Protein AF-A0A7S3FKV7-F1 (afdb_monomer_lite)

pLDDT: mean 71.01, std 16.37, range [38.75, 91.88]

Structure (mmCIF, N/CA/C/O backbone):
data_AF-A0A7S3FKV7-F1
#
_entry.id   AF-A0A7S3FKV7-F1
#
loop_
_atom_site.group_PDB
_atom_site.id
_atom_site.type_symbol
_atom_site.label_atom_id
_atom_site.label_alt_id
_atom_site.label_comp_id
_atom_site.label_asym_id
_atom_site.label_entity_id
_atom_site.label_seq_id
_atom_site.pdbx_PDB_ins_code
_atom_site.Cartn_x
_atom_site.Cartn_y
_atom_site.Cartn_z
_atom_site.occupancy
_atom_site.B_iso_or_equiv
_atom_site.auth_seq_id
_atom_site.auth_comp_id
_atom_site.auth_asym_id
_atom_site.auth_atom_id
_atom_site.pdbx_PDB_model_num
ATOM 1 N N . ILE A 1 1 ? -1.660 -3.856 10.680 1.00 74.44 1 ILE A N 1
ATOM 2 C CA . ILE A 1 1 ? -0.769 -3.333 9.608 1.00 74.44 1 ILE A CA 1
ATOM 3 C C . ILE A 1 1 ? 0.642 -3.881 9.764 1.00 74.44 1 ILE A C 1
ATOM 5 O O . ILE A 1 1 ? 1.103 -4.534 8.845 1.00 74.44 1 ILE A O 1
ATOM 9 N N . THR A 1 2 ? 1.291 -3.705 10.919 1.00 79.44 2 THR A N 1
ATOM 10 C CA . THR A 1 2 ? 2.626 -4.273 11.198 1.00 79.44 2 THR A CA 1
ATOM 11 C C . THR A 1 2 ? 2.699 -5.786 10.977 1.00 79.44 2 THR A C 1
ATOM 13 O O . THR A 1 2 ? 3.616 -6.237 10.309 1.00 79.44 2 THR A O 1
ATOM 16 N N . SER A 1 3 ? 1.694 -6.555 11.416 1.00 80.75 3 SER A N 1
ATOM 17 C CA . SER A 1 3 ? 1.634 -8.006 11.161 1.00 80.75 3 SER A CA 1
ATOM 18 C C . SER A 1 3 ? 1.629 -8.364 9.672 1.00 80.75 3 SER A C 1
ATOM 20 O O . SER A 1 3 ? 2.347 -9.268 9.273 1.00 80.75 3 SER A O 1
ATOM 22 N N . VAL A 1 4 ? 0.881 -7.621 8.843 1.00 82.38 4 VAL A N 1
ATOM 23 C CA . VAL A 1 4 ? 0.850 -7.836 7.384 1.00 82.38 4 VAL A CA 1
ATOM 24 C C . VAL A 1 4 ? 2.212 -7.515 6.775 1.00 82.38 4 VAL A C 1
ATOM 26 O O . VAL A 1 4 ? 2.700 -8.255 5.938 1.00 82.38 4 VAL A O 1
ATOM 29 N N . LEU A 1 5 ? 2.863 -6.434 7.215 1.00 82.81 5 LEU A N 1
ATOM 30 C CA . LEU A 1 5 ? 4.196 -6.077 6.721 1.00 82.81 5 LEU A CA 1
ATOM 31 C C . LEU A 1 5 ? 5.244 -7.139 7.076 1.00 82.81 5 LEU A C 1
ATOM 33 O O . LEU A 1 5 ? 6.072 -7.464 6.233 1.00 82.81 5 LEU A O 1
ATOM 37 N N . THR A 1 6 ? 5.184 -7.702 8.286 1.00 83.44 6 THR A N 1
ATOM 38 C CA . THR A 1 6 ? 6.052 -8.815 8.692 1.00 83.44 6 THR A CA 1
ATOM 39 C C . THR A 1 6 ? 5.791 -10.073 7.866 1.00 83.44 6 THR A C 1
ATOM 41 O O . THR A 1 6 ? 6.742 -10.736 7.474 1.00 83.44 6 THR A O 1
ATOM 44 N N . GLU A 1 7 ? 4.531 -10.394 7.572 1.00 83.81 7 GLU A N 1
ATOM 45 C CA . GLU A 1 7 ? 4.174 -11.558 6.750 1.00 83.81 7 GLU A CA 1
ATOM 46 C C . GLU A 1 7 ? 4.652 -11.423 5.298 1.00 83.81 7 GLU A C 1
ATOM 48 O O . GLU A 1 7 ? 5.059 -12.402 4.679 1.00 83.81 7 GLU A O 1
ATOM 53 N N . LEU A 1 8 ? 4.673 -10.194 4.780 1.00 78.38 8 LEU A N 1
ATOM 54 C CA . LEU A 1 8 ? 5.210 -9.875 3.457 1.00 78.38 8 LEU A CA 1
ATOM 55 C C . LEU A 1 8 ? 6.750 -9.772 3.425 1.00 78.38 8 LEU A C 1
ATOM 57 O O . LEU A 1 8 ? 7.299 -9.406 2.390 1.00 78.38 8 LEU A O 1
ATOM 61 N N . ASP A 1 9 ? 7.442 -10.063 4.533 1.00 82.88 9 ASP A N 1
ATOM 62 C CA . ASP A 1 9 ? 8.900 -9.909 4.704 1.00 82.88 9 ASP A CA 1
ATOM 63 C C . ASP A 1 9 ? 9.403 -8.469 4.451 1.00 82.88 9 ASP A C 1
ATOM 65 O O . ASP A 1 9 ? 10.541 -8.211 4.058 1.00 82.88 9 ASP A O 1
ATOM 69 N N . ILE A 1 10 ? 8.542 -7.475 4.692 1.00 85.19 10 ILE A N 1
ATOM 70 C CA . ILE A 1 10 ? 8.855 -6.066 4.449 1.00 85.19 10 ILE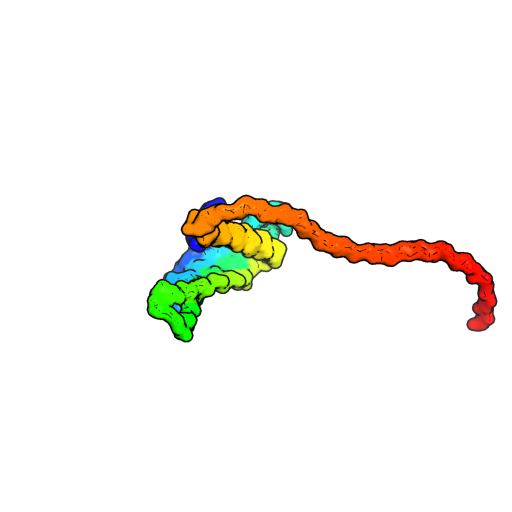 A CA 1
ATOM 71 C C . ILE A 1 10 ? 9.370 -5.433 5.733 1.00 85.19 10 ILE A C 1
ATOM 73 O O . ILE A 1 10 ? 8.641 -5.260 6.711 1.00 85.19 10 ILE A O 1
ATOM 77 N N . GLN A 1 11 ? 10.630 -4.998 5.711 1.00 86.56 11 GLN A N 1
ATOM 78 C CA . GLN A 1 11 ? 11.177 -4.190 6.795 1.00 86.56 11 GLN A CA 1
ATOM 79 C C . GLN A 1 11 ? 10.486 -2.824 6.853 1.00 86.56 11 GLN A C 1
ATOM 81 O O . GLN A 1 11 ? 10.368 -2.125 5.845 1.00 86.56 11 GLN A O 1
ATOM 86 N N . PHE A 1 12 ? 10.085 -2.411 8.051 1.00 85.94 12 PHE A N 1
ATOM 87 C CA . PHE A 1 12 ? 9.468 -1.114 8.302 1.00 85.94 12 PHE A CA 1
ATOM 88 C C . PHE A 1 12 ? 10.083 -0.437 9.524 1.00 85.94 12 PHE A C 1
ATOM 90 O O . PHE A 1 12 ? 10.659 -1.082 10.398 1.00 85.94 12 PHE A O 1
ATOM 97 N N . GLU A 1 13 ? 9.954 0.880 9.565 1.00 84.12 13 GLU A N 1
ATOM 98 C CA . GLU A 1 13 ? 10.365 1.737 10.664 1.00 84.12 13 GLU A CA 1
ATOM 99 C C . GLU A 1 13 ? 9.195 2.657 11.015 1.00 84.12 13 GLU A C 1
ATOM 101 O O . GLU A 1 13 ? 8.606 3.305 10.147 1.00 84.12 13 GLU A O 1
ATOM 106 N N . SER A 1 14 ? 8.807 2.689 12.287 1.00 77.75 14 SER A N 1
ATOM 107 C CA . SER A 1 14 ? 7.844 3.669 12.780 1.00 77.75 14 SER A CA 1
ATOM 108 C C . SER A 1 14 ? 8.596 4.968 13.077 1.00 77.75 14 SER A C 1
ATOM 110 O O . SER A 1 14 ? 9.443 4.950 13.978 1.00 77.75 14 SER A O 1
ATOM 112 N N . PRO A 1 15 ? 8.333 6.089 12.378 1.00 66.62 15 PRO A N 1
ATOM 113 C CA . PRO A 1 15 ? 8.852 7.374 12.814 1.00 66.62 15 PRO A CA 1
ATOM 114 C C . PRO A 1 15 ? 8.374 7.612 14.247 1.00 66.62 15 PRO A C 1
ATOM 116 O O . PRO A 1 15 ? 7.175 7.668 14.504 1.00 66.62 15 PRO A O 1
ATOM 119 N N . ALA A 1 16 ? 9.304 7.750 15.191 1.00 54.72 16 ALA A N 1
ATOM 120 C CA . ALA A 1 16 ? 9.023 8.059 16.596 1.00 54.72 16 ALA A CA 1
ATOM 121 C C . ALA A 1 16 ? 8.529 9.512 16.780 1.00 54.72 16 ALA A C 1
ATOM 123 O O . ALA A 1 16 ? 8.930 10.207 17.709 1.00 54.72 16 ALA A O 1
ATOM 124 N N . SER A 1 17 ? 7.720 10.013 15.844 1.00 54.81 17 SER A N 1
ATOM 125 C CA . SER A 1 17 ? 7.160 11.356 15.876 1.00 54.81 17 SER A CA 1
ATOM 126 C C . SER A 1 17 ? 5.869 11.349 16.673 1.00 54.81 17 SER A C 1
ATOM 128 O O . SER A 1 17 ? 4.882 10.717 16.302 1.00 54.81 17 SER A O 1
ATOM 130 N N . THR A 1 18 ? 5.880 12.118 17.755 1.00 55.47 18 THR A N 1
ATOM 131 C CA . THR A 1 18 ? 4.758 12.336 18.674 1.00 55.47 18 THR A CA 1
ATOM 132 C C . THR A 1 18 ? 3.508 12.890 17.974 1.00 55.47 18 THR A C 1
ATOM 134 O O . THR A 1 18 ? 2.407 12.757 18.494 1.00 55.47 18 THR A O 1
ATOM 137 N N . GLU A 1 19 ? 3.668 13.491 16.790 1.00 58.78 19 GLU A N 1
ATOM 138 C CA . GLU A 1 19 ? 2.595 14.102 15.992 1.00 58.78 19 GLU A CA 1
ATOM 139 C C . GLU A 1 19 ? 1.827 13.097 15.116 1.00 58.78 19 GLU A C 1
ATOM 141 O O . GLU A 1 19 ? 0.699 13.369 14.710 1.00 58.78 19 GLU A O 1
ATOM 146 N N . GLN A 1 20 ? 2.409 11.928 14.825 1.00 57.97 20 GLN A N 1
ATOM 147 C CA . GLN A 1 20 ? 1.783 10.876 14.018 1.00 57.97 20 GLN A CA 1
ATOM 148 C C . GLN A 1 20 ? 2.057 9.495 14.632 1.00 57.97 20 GLN A C 1
ATOM 150 O O . GLN A 1 20 ? 2.805 8.698 14.061 1.00 57.97 20 GLN A O 1
ATOM 155 N N . PRO A 1 21 ? 1.440 9.180 15.784 1.00 60.78 21 PRO A N 1
ATOM 156 C CA . PRO A 1 21 ? 1.753 7.979 16.564 1.00 60.78 21 PRO A CA 1
ATOM 157 C C . PRO A 1 21 ? 1.469 6.657 15.831 1.00 60.78 21 PRO A C 1
ATOM 159 O O . PRO A 1 21 ? 1.863 5.595 16.304 1.00 60.78 21 PRO A O 1
ATOM 162 N N . LEU A 1 22 ? 0.785 6.706 14.685 1.00 75.75 22 LEU A N 1
ATOM 163 C CA . LEU A 1 22 ? 0.382 5.537 13.909 1.00 75.75 22 LEU A CA 1
ATOM 164 C C . LEU A 1 22 ? 0.961 5.524 12.483 1.00 75.75 22 LEU A C 1
ATOM 166 O O . LEU A 1 22 ? 0.534 4.712 11.670 1.00 75.75 22 LEU A O 1
ATOM 170 N N . SER A 1 23 ? 1.913 6.394 12.141 1.00 81.88 23 SER A N 1
ATOM 171 C CA . SER A 1 23 ? 2.594 6.307 10.843 1.00 81.88 23 SER A CA 1
ATOM 172 C C . SER A 1 23 ? 3.690 5.235 10.866 1.00 81.88 23 SER A C 1
ATOM 174 O O . SER A 1 23 ? 4.402 5.084 11.856 1.00 81.88 23 SER A O 1
ATOM 176 N N . VAL A 1 24 ? 3.863 4.508 9.761 1.00 87.75 24 VAL A N 1
ATOM 177 C CA . VAL A 1 24 ? 4.981 3.583 9.519 1.00 87.75 24 VAL A CA 1
ATOM 178 C C . VAL A 1 24 ? 5.547 3.808 8.122 1.00 87.75 24 VAL A C 1
ATOM 180 O O . VAL A 1 24 ? 4.806 4.020 7.163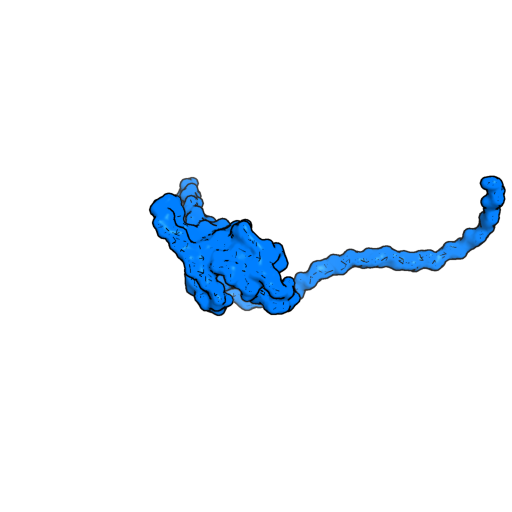 1.00 87.75 24 VAL A O 1
ATOM 183 N N . MET A 1 25 ? 6.867 3.757 7.988 1.00 88.38 25 MET A N 1
ATOM 184 C CA . MET A 1 25 ? 7.556 3.862 6.708 1.00 88.38 25 MET A CA 1
ATOM 185 C C . MET A 1 25 ? 8.253 2.546 6.394 1.00 88.38 25 MET A C 1
ATOM 187 O O . MET A 1 25 ? 8.997 2.013 7.215 1.00 88.38 25 MET A O 1
ATOM 191 N N . THR A 1 26 ? 8.022 1.995 5.208 1.00 89.75 26 THR A N 1
ATOM 192 C CA . THR A 1 26 ? 8.753 0.808 4.768 1.00 89.75 26 THR A CA 1
ATOM 193 C C . THR A 1 26 ? 10.191 1.192 4.423 1.00 89.75 26 THR A C 1
ATOM 195 O O . THR A 1 26 ? 10.476 2.320 4.008 1.00 89.75 26 THR A O 1
ATOM 198 N N . LYS A 1 27 ? 11.125 0.256 4.577 1.00 88.88 27 LYS A N 1
ATOM 199 C CA . LYS A 1 27 ? 12.457 0.378 3.982 1.00 88.88 27 LYS A CA 1
ATOM 200 C C . LYS A 1 27 ? 12.380 0.095 2.474 1.00 88.88 27 LYS A C 1
ATOM 202 O O . LYS A 1 27 ? 11.393 -0.493 2.018 1.00 88.88 27 LYS A O 1
ATOM 207 N N . PRO A 1 28 ? 13.397 0.510 1.698 1.00 87.88 28 PRO A N 1
ATOM 208 C CA . PRO A 1 28 ? 13.513 0.129 0.297 1.00 87.88 28 PRO A CA 1
ATOM 209 C C . PRO A 1 28 ? 13.468 -1.396 0.154 1.00 87.88 28 PRO A C 1
ATOM 211 O O . PRO A 1 28 ? 14.314 -2.096 0.709 1.00 87.88 28 PRO A O 1
ATOM 214 N N . CYS A 1 29 ? 12.461 -1.907 -0.548 1.00 84.94 29 CYS A N 1
ATOM 215 C CA . CYS A 1 29 ? 12.254 -3.342 -0.740 1.00 84.94 29 CYS A CA 1
ATOM 216 C C . CYS A 1 29 ? 11.770 -3.652 -2.160 1.00 84.94 29 CYS A C 1
ATOM 218 O O . CYS A 1 29 ? 11.201 -2.799 -2.846 1.00 84.94 29 CYS A O 1
ATOM 220 N N . VAL A 1 30 ? 12.034 -4.880 -2.602 1.00 86.75 30 VAL A N 1
ATOM 221 C CA . VAL A 1 30 ? 11.540 -5.454 -3.859 1.00 86.75 30 VAL A CA 1
ATOM 222 C C . VAL A 1 30 ? 10.382 -6.365 -3.481 1.00 86.75 30 VAL A C 1
ATOM 224 O O . VAL A 1 30 ? 10.560 -7.266 -2.671 1.00 86.75 30 VAL A O 1
ATOM 227 N N . VAL A 1 31 ? 9.193 -6.098 -4.018 1.00 83.06 31 VAL A N 1
ATOM 228 C CA . VAL A 1 31 ? 7.964 -6.804 -3.609 1.00 83.06 31 VAL A CA 1
ATOM 229 C C . VAL A 1 31 ? 7.598 -7.920 -4.577 1.00 83.06 31 VAL A C 1
ATOM 231 O O . VAL A 1 31 ? 6.987 -8.915 -4.194 1.00 83.06 31 VAL A O 1
ATOM 234 N N . SER A 1 32 ? 7.973 -7.773 -5.845 1.00 80.81 32 SER A N 1
ATOM 235 C CA . SER A 1 32 ? 7.803 -8.822 -6.836 1.00 80.81 32 SER A CA 1
ATOM 236 C C . SER A 1 32 ? 8.991 -8.857 -7.785 1.00 80.81 32 SER A C 1
ATOM 238 O O . SER A 1 32 ? 9.276 -7.871 -8.466 1.00 80.81 32 SER A O 1
ATOM 240 N N . ASP A 1 33 ? 9.642 -10.014 -7.889 1.00 79.00 33 ASP A N 1
ATOM 241 C CA . ASP A 1 33 ? 10.717 -10.241 -8.862 1.00 79.00 33 ASP A CA 1
ATOM 242 C C . ASP A 1 33 ? 10.212 -10.179 -10.314 1.00 79.00 33 ASP A C 1
ATOM 244 O O . ASP A 1 33 ? 10.970 -9.886 -11.236 1.00 79.00 33 ASP A O 1
ATOM 248 N N . ALA A 1 34 ? 8.907 -10.390 -10.527 1.00 77.50 34 ALA A N 1
ATOM 249 C CA . ALA A 1 34 ? 8.279 -10.340 -11.845 1.00 77.50 34 ALA A CA 1
ATOM 250 C C . ALA A 1 34 ? 8.150 -8.913 -12.412 1.00 77.50 34 ALA A C 1
ATOM 252 O O . ALA A 1 34 ? 8.008 -8.753 -13.623 1.00 77.50 34 ALA A O 1
ATOM 253 N N . MET A 1 35 ? 8.192 -7.880 -11.563 1.00 72.69 35 MET A N 1
ATOM 254 C CA . MET A 1 35 ? 8.089 -6.472 -11.981 1.00 72.69 35 MET A CA 1
ATOM 255 C C . MET A 1 35 ? 9.454 -5.778 -12.117 1.00 72.69 35 MET A C 1
ATOM 257 O O . MET A 1 35 ? 9.516 -4.591 -12.433 1.00 72.69 35 MET A O 1
ATOM 261 N N . GLY A 1 36 ? 10.548 -6.527 -11.943 1.00 67.88 36 GLY A N 1
ATOM 262 C CA . GLY A 1 36 ? 11.922 -6.063 -12.115 1.00 67.88 36 GLY A CA 1
ATOM 263 C C . GLY A 1 36 ? 12.638 -5.734 -10.803 1.00 67.88 36 GLY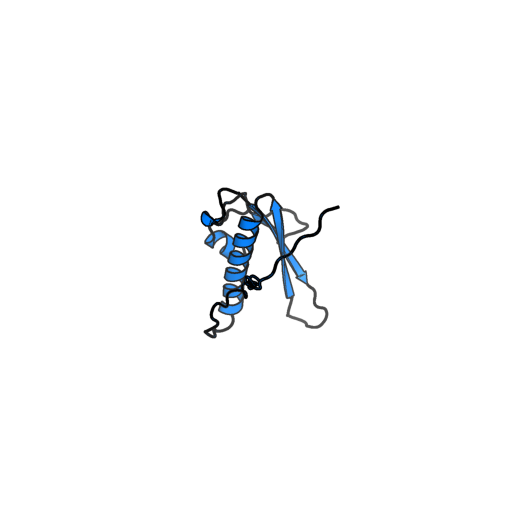 A C 1
ATOM 264 O O . GLY A 1 36 ? 12.083 -5.818 -9.712 1.00 67.88 36 GLY A O 1
ATOM 265 N N . PHE A 1 37 ? 13.902 -5.319 -10.918 1.00 75.44 37 PHE A N 1
ATOM 266 C CA . PHE A 1 37 ? 14.791 -5.035 -9.778 1.00 75.44 37 PHE A CA 1
ATOM 267 C C . PHE A 1 37 ? 14.559 -3.660 -9.132 1.00 75.44 37 PHE A C 1
ATOM 269 O O . PHE A 1 37 ? 15.359 -3.206 -8.312 1.00 75.44 37 PHE A O 1
ATOM 276 N N . GLY A 1 38 ? 13.487 -2.967 -9.527 1.00 81.44 38 GLY A N 1
ATOM 277 C CA . GLY A 1 38 ? 13.100 -1.698 -8.931 1.00 81.44 38 GLY A CA 1
ATOM 278 C C . GLY A 1 38 ? 12.778 -1.895 -7.454 1.00 81.44 38 GLY A C 1
ATOM 279 O O . GLY A 1 38 ? 12.007 -2.781 -7.092 1.00 81.44 38 GLY A O 1
ATOM 280 N N . GLN A 1 39 ? 13.377 -1.076 -6.597 1.00 87.12 39 GLN A N 1
ATOM 281 C CA . GLN A 1 39 ? 13.008 -1.017 -5.187 1.00 87.12 39 GLN A CA 1
ATOM 282 C C . GLN A 1 39 ? 11.894 0.006 -5.003 1.00 87.12 39 GLN A C 1
ATOM 284 O O . GLN A 1 39 ? 11.806 0.983 -5.750 1.00 87.12 39 GLN A O 1
ATOM 289 N N . MET A 1 40 ? 11.065 -0.195 -3.988 1.00 90.00 40 MET A N 1
ATOM 290 C CA . MET A 1 40 ? 10.033 0.749 -3.585 1.00 90.00 40 MET A CA 1
ATOM 291 C C . MET A 1 40 ? 10.128 1.095 -2.107 1.00 90.00 40 MET A C 1
ATOM 293 O O . MET A 1 40 ? 10.591 0.306 -1.283 1.00 90.00 40 MET A O 1
ATOM 297 N N . GLN A 1 41 ? 9.625 2.278 -1.781 1.00 91.12 41 GLN A N 1
ATOM 298 C CA . GLN A 1 41 ? 9.464 2.760 -0.425 1.00 91.12 41 GLN A CA 1
ATOM 299 C C . GLN A 1 41 ? 8.093 3.421 -0.284 1.00 91.12 41 GLN A C 1
ATOM 301 O O . GLN A 1 41 ? 7.731 4.297 -1.077 1.00 91.12 41 GLN A O 1
ATOM 306 N N . ALA A 1 42 ? 7.326 3.014 0.723 1.00 90.06 42 ALA A N 1
ATOM 307 C CA . ALA A 1 42 ? 5.986 3.515 0.983 1.00 90.06 42 ALA A CA 1
ATOM 308 C C . ALA A 1 42 ? 5.858 4.011 2.425 1.00 90.06 42 ALA A C 1
ATOM 310 O O . ALA A 1 42 ? 6.446 3.454 3.350 1.00 90.06 42 ALA A O 1
ATOM 311 N N . MET A 1 43 ? 5.056 5.053 2.600 1.00 89.50 43 MET A N 1
ATOM 312 C CA . MET A 1 43 ? 4.630 5.555 3.896 1.00 89.50 43 MET A CA 1
ATOM 313 C C . MET A 1 43 ? 3.163 5.190 4.096 1.00 89.50 43 MET A C 1
ATOM 315 O O . MET A 1 43 ? 2.335 5.392 3.208 1.00 89.50 43 MET A O 1
ATOM 319 N N . ILE A 1 44 ? 2.852 4.634 5.257 1.00 89.44 44 ILE A N 1
ATOM 320 C CA . ILE A 1 44 ? 1.502 4.271 5.663 1.00 89.44 44 ILE A CA 1
ATOM 321 C C . ILE A 1 44 ? 1.167 5.107 6.891 1.00 89.44 44 ILE A C 1
ATOM 323 O O . ILE A 1 44 ? 1.889 5.060 7.882 1.00 89.44 44 ILE A O 1
ATOM 327 N N . SER A 1 45 ? 0.072 5.849 6.838 1.00 86.75 45 SER A N 1
ATOM 328 C CA . SER A 1 45 ? -0.420 6.668 7.942 1.00 86.75 45 SER A CA 1
ATOM 329 C C . SER A 1 45 ? -1.831 6.231 8.301 1.00 86.75 45 SER A C 1
ATOM 331 O O . SER A 1 45 ? -2.647 5.979 7.417 1.00 86.75 45 SER A O 1
ATOM 333 N N . LEU A 1 46 ? -2.133 6.137 9.595 1.00 83.56 46 LEU A N 1
ATOM 334 C CA . LEU A 1 46 ? -3.508 5.954 10.054 1.00 83.56 46 LEU A CA 1
ATOM 335 C C . LEU A 1 46 ? -4.044 7.304 10.507 1.00 83.56 46 LEU A C 1
ATOM 337 O O . LEU A 1 46 ? -3.454 7.952 11.372 1.00 83.56 46 LEU A O 1
ATOM 341 N N . ALA A 1 47 ? -5.177 7.692 9.938 1.00 80.75 47 ALA A N 1
ATOM 342 C CA . ALA A 1 47 ? -5.945 8.846 10.361 1.00 80.75 47 ALA A CA 1
ATOM 343 C C . ALA A 1 47 ? -7.239 8.367 11.024 1.00 80.75 47 ALA A C 1
ATOM 345 O O . ALA A 1 47 ? -8.013 7.605 10.439 1.00 80.75 47 ALA A O 1
ATOM 346 N N . GLU A 1 48 ? -7.493 8.821 12.247 1.00 75.44 48 GLU A N 1
ATOM 347 C CA . GLU A 1 48 ? -8.803 8.670 12.872 1.00 75.44 48 GLU A CA 1
ATOM 348 C C . GLU A 1 48 ? -9.795 9.561 12.131 1.00 75.44 48 GLU A C 1
ATOM 350 O O . GLU A 1 48 ? -9.637 10.783 12.077 1.00 75.44 48 GLU A O 1
ATOM 355 N N . THR A 1 49 ? -10.818 8.958 11.529 1.00 69.62 49 THR A N 1
ATOM 356 C CA . THR A 1 49 ? -11.951 9.727 11.035 1.00 69.62 49 THR A CA 1
ATOM 357 C C . THR A 1 49 ? -13.002 9.745 12.135 1.00 69.62 49 THR A C 1
ATOM 359 O O . THR A 1 49 ? -13.716 8.774 12.392 1.00 69.62 49 THR A O 1
ATOM 362 N N . SER A 1 50 ? -13.063 10.881 12.829 1.00 60.91 50 SER A N 1
ATOM 363 C CA . SER A 1 50 ? -14.164 11.209 13.727 1.00 60.91 50 SER A CA 1
ATOM 364 C C . SER A 1 50 ? -15.425 11.382 12.888 1.00 60.91 50 SER A C 1
ATOM 366 O O . SER A 1 50 ? -15.797 12.492 12.510 1.00 60.91 50 SER A O 1
ATOM 368 N N . ALA A 1 51 ? -16.077 10.271 12.558 1.00 55.19 51 ALA A N 1
ATOM 369 C CA . ALA A 1 51 ? -17.458 10.287 12.124 1.00 55.19 51 ALA A CA 1
ATOM 370 C C . ALA A 1 51 ? -18.290 10.768 1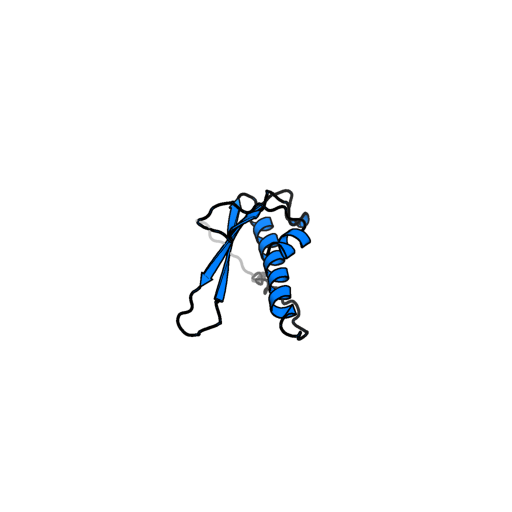3.322 1.00 55.19 51 ALA A C 1
ATOM 372 O O . ALA A 1 51 ? -18.609 10.014 14.240 1.00 55.19 51 ALA A O 1
ATOM 373 N N . CYS A 1 52 ? -18.562 12.069 13.348 1.00 50.91 52 CYS A N 1
ATOM 374 C CA . CYS A 1 52 ? -19.557 12.683 14.209 1.00 50.91 52 CYS A CA 1
ATOM 375 C C . CYS A 1 52 ? -20.929 12.105 13.836 1.00 50.91 52 CYS A C 1
ATOM 377 O O . CYS A 1 52 ? -21.563 12.688 12.973 1.00 50.91 52 CYS A O 1
ATOM 379 N N . ASP A 1 53 ? -21.304 10.928 14.367 1.00 51.53 53 ASP A N 1
ATOM 380 C CA . ASP A 1 53 ? -22.687 10.548 14.743 1.00 51.53 53 ASP A CA 1
ATOM 381 C C . ASP A 1 53 ? -22.830 9.092 15.269 1.00 51.53 53 ASP A C 1
ATOM 383 O O . ASP A 1 53 ? -23.815 8.417 14.996 1.00 51.53 53 ASP A O 1
ATOM 387 N N . ALA A 1 54 ? -21.871 8.534 16.020 1.00 52.56 54 ALA A N 1
ATOM 388 C CA . ALA A 1 54 ? -22.154 7.328 16.818 1.00 52.56 54 ALA A CA 1
ATOM 389 C C . ALA A 1 54 ? -21.144 7.143 17.964 1.00 52.56 54 ALA A C 1
ATOM 391 O O . ALA A 1 54 ? -19.949 6.973 17.701 1.00 52.56 54 ALA A O 1
ATOM 392 N N . PRO A 1 55 ? -21.575 7.120 19.240 1.00 44.81 55 PRO A N 1
ATOM 393 C CA . PRO A 1 55 ? -20.695 6.763 20.345 1.00 44.81 55 PRO A CA 1
ATOM 394 C C . PRO A 1 55 ? -20.303 5.281 20.228 1.00 44.81 55 PRO A C 1
ATOM 396 O O . PRO A 1 55 ? -21.106 4.397 20.513 1.00 44.81 55 PRO A O 1
ATOM 399 N N . GLY A 1 56 ? -19.066 5.009 19.797 1.00 53.31 56 GLY A N 1
ATOM 400 C CA . GLY A 1 56 ? -18.463 3.669 19.859 1.00 53.31 56 GLY A CA 1
ATOM 401 C C . GLY A 1 56 ? -17.989 3.050 18.540 1.00 53.31 56 GLY A C 1
ATOM 402 O O . GLY A 1 56 ? -17.538 1.911 18.555 1.00 53.31 56 GLY A O 1
ATOM 403 N N . SER A 1 57 ? -18.045 3.753 17.405 1.00 53.88 57 SER A N 1
ATOM 404 C CA . SER A 1 57 ? -17.458 3.270 16.141 1.00 53.88 57 SER A CA 1
ATOM 405 C C . SER A 1 57 ? -16.495 4.302 15.564 1.00 53.88 57 SER A C 1
ATOM 407 O O . SER A 1 57 ? -16.796 4.990 14.592 1.00 53.88 57 SER A O 1
ATOM 409 N N . GLY A 1 58 ? -15.323 4.420 16.193 1.00 59.94 58 GLY A N 1
ATOM 410 C CA . GLY A 1 58 ? -14.198 5.142 15.607 1.00 59.94 58 GLY A CA 1
ATOM 411 C C . GLY A 1 58 ? -13.841 4.492 14.275 1.00 59.94 58 GLY A C 1
ATOM 412 O O . GLY A 1 58 ? -13.424 3.337 14.230 1.00 59.94 58 GLY A O 1
ATOM 413 N N . SER A 1 59 ? -14.075 5.207 13.181 1.00 70.38 59 SER A N 1
ATOM 414 C CA . SER A 1 59 ? -13.677 4.749 11.859 1.00 70.38 59 SER A CA 1
ATOM 415 C C . SER A 1 59 ? -12.218 5.155 11.653 1.00 70.38 59 SER A C 1
ATOM 417 O O . SER A 1 59 ? -11.848 6.312 11.841 1.00 70.38 59 SER A O 1
ATOM 419 N N . TYR A 1 60 ? -11.366 4.196 11.307 1.00 75.69 60 TYR A N 1
ATOM 420 C CA . TYR A 1 60 ? -9.953 4.441 11.027 1.00 75.69 60 TYR A CA 1
ATOM 421 C C . TYR A 1 60 ? -9.737 4.418 9.518 1.00 75.69 60 TYR A C 1
ATOM 423 O O . TYR A 1 60 ? -10.146 3.478 8.835 1.00 75.69 60 TYR A O 1
ATOM 431 N N . ARG A 1 61 ? -9.083 5.450 8.991 1.00 80.94 61 ARG A N 1
ATOM 432 C CA . ARG A 1 61 ? -8.649 5.517 7.598 1.00 80.94 61 ARG A CA 1
ATOM 433 C C . ARG A 1 61 ? -7.167 5.171 7.526 1.00 80.94 61 ARG A C 1
ATOM 435 O O . ARG A 1 61 ? -6.367 5.683 8.301 1.00 80.94 61 ARG A O 1
ATOM 442 N N . ILE A 1 62 ? -6.813 4.297 6.591 1.00 85.38 62 ILE A N 1
ATOM 443 C CA . ILE A 1 62 ? -5.425 3.930 6.308 1.00 85.38 62 ILE A CA 1
ATOM 444 C C . ILE A 1 62 ? -5.043 4.610 4.998 1.00 85.38 62 ILE A C 1
ATOM 446 O O . ILE A 1 62 ? -5.569 4.263 3.939 1.00 85.38 62 ILE A O 1
ATOM 450 N N . ASP A 1 63 ? -4.136 5.573 5.068 1.00 86.50 63 ASP A N 1
ATOM 451 C CA . ASP A 1 63 ? -3.571 6.252 3.912 1.00 86.50 63 ASP A CA 1
ATOM 452 C C . ASP A 1 63 ? -2.219 5.624 3.570 1.00 86.50 63 ASP A C 1
ATOM 454 O O . ASP A 1 63 ? -1.350 5.470 4.425 1.00 86.50 63 ASP A O 1
ATOM 458 N N . VAL A 1 64 ? -2.045 5.229 2.308 1.00 88.38 64 VAL A N 1
ATOM 459 C CA . VAL A 1 64 ? -0.808 4.619 1.806 1.00 88.38 64 VAL A CA 1
ATOM 460 C C . VAL A 1 64 ? -0.282 5.486 0.676 1.00 88.38 64 VAL A C 1
ATOM 462 O O . VAL A 1 64 ? -0.908 5.593 -0.378 1.00 88.38 64 VAL A O 1
ATOM 465 N N . ALA A 1 65 ? 0.874 6.101 0.892 1.00 89.38 65 ALA A N 1
ATOM 466 C CA . ALA A 1 65 ? 1.526 6.976 -0.067 1.00 89.38 65 ALA A CA 1
ATOM 467 C C . ALA A 1 65 ? 2.868 6.385 -0.499 1.00 89.38 65 ALA A C 1
ATOM 469 O O . ALA A 1 65 ? 3.636 5.858 0.306 1.00 89.38 65 ALA A O 1
ATOM 470 N N . ARG A 1 66 ? 3.182 6.494 -1.790 1.00 91.88 66 ARG A N 1
ATOM 471 C CA . ARG A 1 66 ? 4.513 6.147 -2.286 1.00 91.88 66 ARG A CA 1
ATOM 472 C C . ARG A 1 66 ? 5.493 7.241 -1.872 1.00 91.88 66 ARG A C 1
ATOM 474 O O . ARG A 1 66 ? 5.342 8.378 -2.307 1.00 91.88 66 ARG A O 1
ATOM 481 N N . HIS A 1 67 ? 6.508 6.877 -1.096 1.00 88.44 67 HIS A N 1
ATOM 482 C CA . HIS A 1 67 ? 7.589 7.785 -0.726 1.00 88.44 67 HIS A CA 1
ATOM 483 C C . HIS A 1 67 ? 8.636 7.876 -1.844 1.00 88.44 67 HIS A C 1
ATOM 485 O O . HIS A 1 67 ? 9.029 8.967 -2.246 1.00 88.44 67 HIS A O 1
ATOM 491 N N . SER A 1 68 ? 9.081 6.735 -2.382 1.00 85.62 68 SER A N 1
ATOM 492 C CA . SER A 1 68 ? 10.100 6.674 -3.440 1.00 85.62 68 SER A CA 1
ATOM 493 C C . SER A 1 68 ? 10.117 5.319 -4.149 1.00 85.62 68 SER A C 1
ATOM 495 O O . SER A 1 68 ? 9.527 4.349 -3.675 1.00 85.62 68 SER A O 1
ATOM 497 N N . GLY A 1 69 ? 10.815 5.250 -5.284 1.00 86.75 69 GLY A N 1
ATOM 498 C CA . GLY A 1 69 ? 11.053 4.008 -6.015 1.00 86.75 69 GLY A CA 1
ATOM 499 C C . GLY A 1 69 ? 10.025 3.690 -7.101 1.00 86.75 69 GLY A C 1
ATOM 500 O O . GLY A 1 69 ? 9.326 4.573 -7.605 1.00 86.75 69 GLY A O 1
ATOM 501 N N . ASP A 1 70 ? 9.979 2.420 -7.492 1.00 88.81 70 ASP A N 1
ATOM 502 C CA . ASP A 1 70 ? 9.250 1.964 -8.672 1.00 88.81 70 ASP A CA 1
ATOM 503 C C . ASP A 1 70 ? 7.717 1.954 -8.486 1.00 88.81 70 ASP A C 1
ATOM 505 O O . ASP A 1 70 ? 7.181 1.578 -7.439 1.00 88.81 70 ASP A O 1
ATOM 509 N N . THR A 1 71 ? 6.992 2.391 -9.522 1.00 87.69 71 THR A N 1
ATOM 510 C CA . THR A 1 71 ? 5.521 2.495 -9.498 1.00 87.69 71 THR A CA 1
ATOM 511 C C . THR A 1 71 ? 4.842 1.132 -9.544 1.00 87.69 71 THR A C 1
ATOM 513 O O . THR A 1 71 ? 3.829 0.934 -8.872 1.00 87.69 71 THR A O 1
ATOM 516 N N . PHE A 1 72 ? 5.372 0.203 -10.337 1.00 88.19 72 PHE A N 1
ATOM 517 C CA . PHE A 1 72 ? 4.797 -1.126 -10.501 1.00 88.19 72 PHE A CA 1
ATOM 518 C C . PHE A 1 72 ? 4.963 -1.927 -9.214 1.00 88.19 72 PHE A C 1
ATOM 520 O O . PHE A 1 72 ? 3.988 -2.488 -8.712 1.00 88.19 72 PHE A O 1
ATOM 527 N N . GLN A 1 73 ? 6.146 -1.850 -8.604 1.00 87.00 73 GLN A N 1
ATOM 528 C CA . GLN A 1 73 ? 6.411 -2.457 -7.301 1.00 87.00 73 GLN A CA 1
ATOM 529 C C . GLN A 1 73 ? 5.508 -1.878 -6.213 1.00 87.00 73 GLN A C 1
ATOM 531 O O . GLN A 1 73 ? 4.878 -2.637 -5.477 1.00 87.00 73 GLN A O 1
ATOM 536 N N . PHE A 1 74 ? 5.340 -0.549 -6.179 1.00 89.31 74 PHE A N 1
ATOM 537 C CA . PHE A 1 74 ? 4.373 0.095 -5.283 1.00 89.31 74 PHE A CA 1
ATOM 538 C C . PHE A 1 74 ? 2.947 -0.429 -5.488 1.00 89.31 74 PHE A C 1
ATOM 540 O O . PHE A 1 74 ? 2.213 -0.643 -4.522 1.00 89.31 74 PHE A O 1
ATOM 547 N N . HIS A 1 75 ? 2.546 -0.677 -6.734 1.00 88.19 75 HIS A N 1
ATOM 548 C CA . HIS A 1 75 ? 1.225 -1.216 -7.030 1.00 88.19 75 HIS A CA 1
ATOM 549 C C . HIS A 1 75 ? 1.074 -2.677 -6.575 1.00 88.19 75 HIS A C 1
ATOM 551 O O . HIS A 1 75 ? 0.034 -3.041 -6.020 1.00 88.19 75 HIS A O 1
ATOM 557 N N . ALA A 1 76 ? 2.107 -3.508 -6.755 1.00 88.75 76 ALA A N 1
ATOM 558 C CA . ALA A 1 76 ? 2.139 -4.881 -6.249 1.00 88.75 76 ALA A CA 1
ATOM 559 C C . ALA A 1 76 ? 2.036 -4.915 -4.716 1.00 88.75 76 ALA A C 1
ATOM 561 O O . ALA A 1 76 ? 1.188 -5.626 -4.171 1.00 88.75 76 ALA A O 1
ATOM 562 N N . PHE A 1 77 ? 2.811 -4.070 -4.038 1.00 88.94 77 PHE A N 1
ATOM 563 C CA . PHE A 1 77 ? 2.739 -3.874 -2.592 1.00 88.94 77 PHE A CA 1
ATOM 564 C C . PHE A 1 77 ? 1.358 -3.463 -2.119 1.00 88.94 77 PHE A C 1
ATOM 566 O O . PHE A 1 77 ? 0.800 -4.092 -1.224 1.00 88.94 77 PHE A O 1
ATOM 573 N N . TYR A 1 78 ? 0.780 -2.431 -2.733 1.00 88.56 78 TYR A N 1
ATOM 574 C CA . TYR A 1 78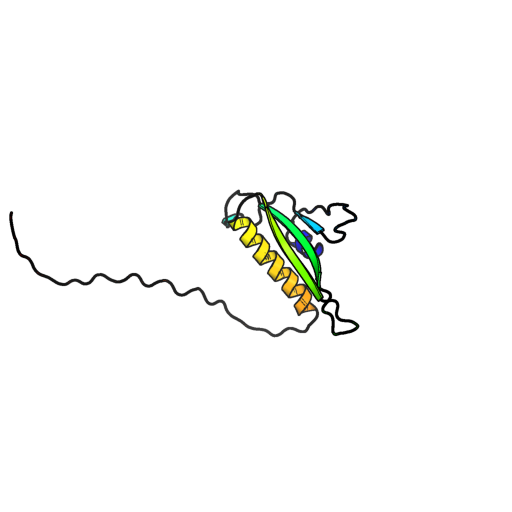 ? -0.534 -1.945 -2.340 1.00 88.56 78 TYR A CA 1
ATOM 575 C C . TYR A 1 78 ? -1.601 -3.038 -2.491 1.00 88.56 78 TYR A C 1
ATOM 577 O O . TYR A 1 78 ? -2.470 -3.176 -1.629 1.00 88.56 78 TYR A O 1
ATOM 585 N N . ARG A 1 79 ? -1.516 -3.862 -3.545 1.00 88.81 79 ARG A N 1
ATOM 586 C CA . ARG A 1 79 ? -2.414 -5.011 -3.734 1.00 88.81 79 ARG A CA 1
ATOM 587 C C . ARG A 1 79 ? -2.254 -6.063 -2.635 1.00 88.81 79 ARG A C 1
ATOM 589 O O . ARG A 1 79 ? -3.272 -6.505 -2.104 1.00 88.81 79 ARG A O 1
ATOM 596 N N . GLN A 1 80 ? -1.024 -6.440 -2.285 1.00 87.31 80 GLN A N 1
ATOM 597 C CA . GLN A 1 80 ? -0.757 -7.418 -1.220 1.00 87.31 80 GLN A CA 1
ATOM 598 C C . GLN A 1 80 ? -1.204 -6.892 0.149 1.00 87.31 80 GLN A C 1
ATOM 600 O O . GLN A 1 80 ? -1.955 -7.565 0.852 1.00 87.31 80 GLN A O 1
ATOM 605 N N . LEU A 1 81 ? -0.843 -5.648 0.477 1.00 86.62 81 LEU A N 1
ATOM 606 C CA . LEU A 1 81 ? -1.246 -4.982 1.713 1.00 86.62 81 LEU A CA 1
ATOM 607 C C . LEU A 1 81 ? -2.772 -4.910 1.832 1.00 86.62 81 LEU A C 1
ATOM 609 O O . LEU A 1 81 ? -3.328 -5.225 2.882 1.00 86.62 81 LEU A O 1
ATOM 613 N N . ARG A 1 82 ? -3.466 -4.532 0.751 1.00 86.00 82 ARG A N 1
ATOM 614 C CA . ARG A 1 82 ? -4.931 -4.483 0.730 1.00 86.00 82 ARG A CA 1
ATOM 615 C C . ARG A 1 82 ? -5.549 -5.864 0.937 1.00 86.00 82 ARG A C 1
ATOM 617 O O . ARG A 1 82 ? -6.544 -5.949 1.646 1.00 86.00 82 ARG A O 1
ATOM 624 N N . SER A 1 83 ? -4.979 -6.916 0.348 1.00 85.44 83 SER A N 1
ATOM 625 C CA . SER A 1 83 ? -5.456 -8.291 0.547 1.00 85.44 83 SER A CA 1
ATOM 626 C C . SER A 1 83 ? -5.295 -8.731 2.002 1.00 85.44 83 SER A C 1
ATOM 628 O O . SER A 1 83 ? -6.280 -9.130 2.613 1.00 85.44 83 SER A O 1
ATOM 630 N N . GLY A 1 84 ? -4.109 -8.551 2.591 1.00 83.81 84 GLY A N 1
ATOM 631 C CA . GLY A 1 84 ? -3.865 -8.927 3.987 1.00 83.81 84 GLY A CA 1
ATOM 632 C C . GLY A 1 84 ? -4.721 -8.129 4.977 1.00 83.81 84 GLY A C 1
ATOM 633 O O . GLY A 1 84 ? -5.256 -8.680 5.933 1.00 83.81 84 GLY A O 1
ATOM 634 N N . LEU A 1 85 ? -4.937 -6.830 4.731 1.00 81.88 85 LEU A N 1
ATOM 635 C CA . LEU A 1 85 ? -5.855 -6.029 5.551 1.00 81.88 85 LEU A CA 1
ATOM 636 C C . LEU A 1 85 ? -7.306 -6.488 5.409 1.00 81.88 85 LEU A C 1
ATOM 638 O O . LEU A 1 85 ? -8.020 -6.551 6.408 1.00 81.88 85 LEU A O 1
ATOM 642 N N . LYS A 1 86 ? -7.731 -6.822 4.188 1.00 80.56 86 LYS A N 1
ATOM 643 C CA . LYS A 1 86 ? -9.061 -7.366 3.921 1.00 80.56 86 LYS A CA 1
ATOM 644 C C . LYS A 1 86 ? -9.270 -8.670 4.690 1.00 80.56 86 LYS A C 1
ATOM 646 O O . LYS A 1 86 ? -10.280 -8.797 5.363 1.00 80.56 86 LYS A O 1
ATOM 651 N N . GLU A 1 87 ? -8.303 -9.584 4.679 1.00 77.38 87 GLU A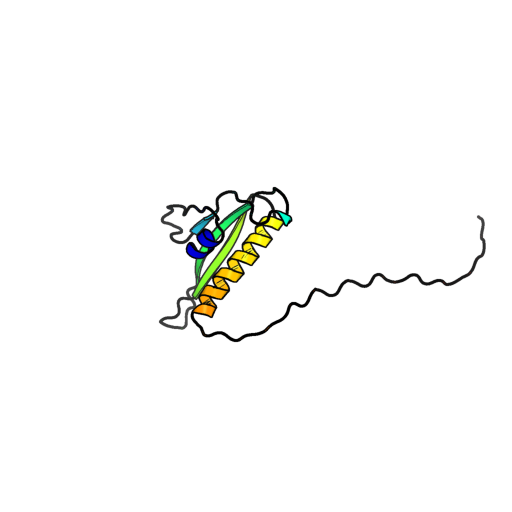 N 1
ATOM 652 C CA . GLU A 1 87 ? -8.379 -10.844 5.432 1.00 77.38 87 GLU A CA 1
ATOM 653 C C . GLU A 1 87 ? -8.402 -10.649 6.948 1.00 77.38 87 GLU A C 1
ATOM 655 O O . GLU A 1 87 ? -9.045 -11.420 7.645 1.00 77.38 87 GLU A O 1
ATOM 660 N N . ILE A 1 88 ? -7.781 -9.601 7.484 1.00 75.75 88 ILE A N 1
ATOM 661 C CA . ILE A 1 88 ? -7.872 -9.297 8.921 1.00 75.75 88 ILE A CA 1
ATOM 662 C C . ILE A 1 88 ? -9.263 -8.741 9.281 1.00 75.75 88 ILE A C 1
ATOM 664 O O . ILE A 1 88 ? -9.836 -9.093 10.316 1.00 75.75 88 ILE A O 1
ATOM 668 N N . ILE A 1 89 ? -9.822 -7.886 8.422 1.00 71.75 89 ILE A N 1
ATOM 669 C CA . ILE A 1 89 ? -11.132 -7.248 8.636 1.00 71.75 89 ILE A CA 1
ATOM 670 C C . ILE A 1 89 ? -12.283 -8.237 8.374 1.00 71.75 89 ILE A C 1
ATOM 672 O O . ILE A 1 89 ? -13.250 -8.270 9.125 1.00 71.75 89 ILE A O 1
ATOM 676 N N . GLU A 1 90 ? -12.183 -9.078 7.346 1.00 65.56 90 GLU A N 1
ATOM 677 C CA . GLU A 1 90 ? -13.175 -10.117 7.024 1.00 65.56 90 GLU A CA 1
ATOM 678 C C . GLU A 1 90 ? -12.924 -11.419 7.790 1.00 65.56 90 GLU A C 1
ATOM 680 O O . GLU A 1 90 ? -13.862 -12.132 8.117 1.00 65.56 90 GLU A O 1
ATOM 685 N N . GLY A 1 91 ? -11.690 -11.722 8.188 1.00 51.78 91 GLY A N 1
ATOM 686 C CA . GLY A 1 91 ? -11.389 -12.848 9.079 1.00 51.78 91 GLY A CA 1
ATOM 687 C C . GLY A 1 91 ? -11.969 -12.671 10.486 1.00 51.78 91 GLY A C 1
ATOM 688 O O . GLY A 1 91 ? -12.159 -13.653 11.200 1.00 51.78 91 GLY A O 1
ATOM 689 N N . SER A 1 92 ? -12.319 -11.437 10.866 1.00 50.53 92 SER A N 1
ATOM 690 C CA . SER A 1 92 ? -13.113 -11.138 12.065 1.00 50.53 92 SER A CA 1
ATOM 691 C C . SER A 1 92 ? -14.632 -11.151 11.817 1.00 50.53 92 SER A C 1
ATOM 693 O O . SER A 1 92 ? -15.404 -11.162 12.775 1.00 50.53 92 SER A O 1
ATOM 695 N N . ALA A 1 93 ? -15.078 -11.247 10.561 1.00 44.75 93 ALA A N 1
ATOM 696 C CA . ALA A 1 93 ? -16.478 -11.341 10.164 1.00 44.75 93 ALA A CA 1
ATOM 697 C C . ALA A 1 93 ? -16.667 -12.470 9.137 1.00 44.75 93 ALA A C 1
ATOM 699 O O . ALA A 1 93 ? -16.697 -12.203 7.947 1.00 44.75 93 ALA A O 1
ATOM 700 N N . THR A 1 94 ? -16.782 -13.719 9.617 1.00 38.75 94 THR A N 1
ATOM 701 C CA . THR A 1 94 ? -17.353 -14.902 8.925 1.00 38.75 94 THR A CA 1
ATOM 702 C C . THR A 1 94 ? -17.341 -14.863 7.386 1.00 38.75 94 THR A C 1
ATOM 704 O O . THR A 1 94 ? -18.126 -14.152 6.762 1.00 38.75 94 THR A O 1
ATOM 707 N N . GLN A 1 95 ? -16.515 -15.732 6.788 1.00 45.62 95 GLN A N 1
ATOM 708 C CA . GLN A 1 95 ? -16.486 -16.045 5.352 1.00 45.62 95 GLN A CA 1
ATOM 709 C C . GLN A 1 95 ? -17.871 -16.013 4.684 1.00 45.62 95 GLN A C 1
ATOM 711 O O . GLN A 1 95 ? -18.820 -16.637 5.167 1.00 45.62 95 GLN A O 1
ATOM 716 N N . PRO A 1 96 ? -17.920 -15.485 3.453 1.00 43.69 96 PRO A N 1
ATOM 717 C CA . PRO A 1 96 ? -18.496 -16.298 2.399 1.00 43.69 96 PRO A CA 1
ATOM 718 C C . PRO A 1 96 ? -17.566 -16.418 1.190 1.00 43.69 96 PRO A C 1
ATOM 720 O O . PRO A 1 96 ? -16.865 -15.499 0.773 1.00 43.69 96 PRO A O 1
ATOM 723 N N . ALA A 1 97 ? -17.580 -17.628 0.649 1.00 48.38 97 ALA A N 1
ATOM 724 C CA . ALA A 1 97 ? -16.889 -18.058 -0.545 1.00 48.38 97 ALA A CA 1
ATOM 725 C C . ALA A 1 97 ? -17.319 -17.296 -1.813 1.00 48.38 97 ALA A C 1
ATOM 727 O O . ALA A 1 97 ? -18.480 -16.930 -1.970 1.00 48.38 97 ALA A O 1
ATOM 728 N N . GLY A 1 98 ? -16.395 -17.235 -2.777 1.00 47.75 98 GLY A N 1
ATOM 729 C CA . GLY A 1 98 ? -16.716 -17.204 -4.207 1.00 47.75 98 GLY A CA 1
ATOM 730 C C . GLY A 1 98 ? -16.664 -15.829 -4.871 1.00 47.75 98 GLY A C 1
ATOM 731 O O . GLY A 1 98 ? -17.416 -14.924 -4.535 1.00 47.75 98 GLY A O 1
ATOM 732 N N . GLY A 1 99 ? -15.810 -15.691 -5.889 1.00 40.09 99 GLY A N 1
ATOM 733 C CA . GLY A 1 99 ? -15.799 -14.495 -6.730 1.00 40.09 99 GLY A CA 1
ATOM 734 C C . GLY A 1 99 ? -14.639 -14.437 -7.710 1.00 40.09 99 GLY A C 1
ATOM 735 O O . GLY A 1 99 ? -13.753 -13.604 -7.581 1.00 40.09 99 GLY A O 1
ATOM 736 N N . THR A 1 100 ? -14.655 -15.363 -8.659 1.00 42.88 100 THR A N 1
ATOM 737 C CA . THR A 1 100 ? -13.793 -15.515 -9.835 1.00 42.88 100 THR A CA 1
ATOM 738 C C . THR A 1 100 ? -13.303 -14.224 -10.497 1.00 42.88 100 THR A C 1
ATOM 740 O O . THR A 1 100 ? -14.043 -13.274 -10.740 1.00 42.88 100 THR A O 1
ATOM 743 N N . THR A 1 101 ? -12.033 -14.287 -10.886 1.00 50.56 101 THR A N 1
ATOM 744 C CA . THR A 1 101 ? -11.316 -13.394 -11.792 1.00 50.56 101 THR A CA 1
ATOM 745 C C . THR A 1 101 ? -12.131 -13.075 -13.049 1.00 50.56 101 THR A C 1
ATOM 747 O O . THR A 1 101 ? -12.489 -13.983 -13.796 1.00 50.56 101 THR A O 1
ATOM 750 N N . SER A 1 102 ? -12.364 -11.795 -13.330 1.00 50.84 102 SER A N 1
ATOM 751 C CA . SER A 1 102 ? -12.688 -11.332 -14.684 1.00 50.84 102 SER A CA 1
ATOM 752 C C . SER A 1 102 ? -11.499 -10.516 -15.198 1.00 50.84 102 SER A C 1
ATOM 754 O O . SER A 1 102 ? -11.160 -9.514 -14.562 1.00 50.84 102 SER A O 1
ATOM 756 N N . PRO A 1 103 ? -10.812 -10.931 -16.278 1.00 63.34 103 PRO A N 1
ATOM 757 C CA . PRO A 1 103 ? -9.854 -10.066 -16.957 1.00 63.34 103 PRO A CA 1
ATOM 758 C C . PRO A 1 103 ? -10.585 -8.899 -17.653 1.00 63.34 103 PRO A C 1
ATOM 760 O O . PRO A 1 103 ? -11.777 -9.012 -17.953 1.00 63.34 103 PRO A O 1
ATOM 763 N N . PRO A 1 104 ? -9.904 -7.763 -17.888 1.00 70.12 104 PRO A N 1
ATOM 764 C CA . PRO A 1 104 ? -10.484 -6.628 -18.600 1.00 70.12 104 PRO A CA 1
ATOM 765 C C . PRO A 1 104 ? -10.813 -7.002 -20.058 1.00 70.12 104 PRO A C 1
ATOM 767 O O . PRO A 1 104 ? -10.117 -7.838 -20.637 1.00 70.12 104 PRO A O 1
ATOM 770 N N . PRO A 1 105 ? -11.837 -6.386 -20.675 1.00 59.16 105 PRO A N 1
ATOM 771 C CA . PRO A 1 105 ? -12.075 -6.528 -22.105 1.00 59.16 105 PRO A CA 1
ATOM 772 C C . PRO A 1 105 ? -10.887 -5.943 -22.879 1.00 59.16 105 PRO A C 1
ATOM 774 O O . PRO A 1 105 ? -10.560 -4.762 -22.761 1.00 59.16 105 PRO A O 1
ATOM 777 N N . GLU A 1 106 ? -10.232 -6.801 -23.653 1.00 55.78 106 GLU A N 1
ATOM 778 C CA . GLU A 1 106 ? -9.253 -6.439 -24.672 1.00 55.78 106 GLU A CA 1
ATOM 779 C C . GLU A 1 106 ? -9.906 -5.458 -25.669 1.00 55.78 106 GLU A C 1
ATOM 781 O O . GLU A 1 106 ? -11.008 -5.737 -26.158 1.00 55.78 106 GLU A O 1
ATOM 786 N N . PRO A 1 107 ? -9.303 -4.291 -25.968 1.00 58.88 107 PRO A N 1
ATOM 787 C CA . PRO A 1 107 ? -9.804 -3.434 -27.030 1.00 58.88 107 PRO A CA 1
ATOM 788 C C . PRO A 1 107 ? -9.579 -4.150 -28.363 1.00 58.88 107 PRO A C 1
ATOM 790 O O . PRO A 1 107 ? -8.454 -4.258 -28.846 1.00 58.88 107 PRO A O 1
ATOM 793 N N . ALA A 1 108 ? -10.671 -4.655 -28.937 1.00 53.41 108 ALA A N 1
ATOM 794 C CA . ALA A 1 108 ? -10.704 -5.240 -30.264 1.00 53.41 108 ALA A CA 1
ATOM 795 C C . ALA A 1 108 ? -10.036 -4.294 -31.274 1.00 53.41 108 ALA A C 1
ATOM 797 O O . ALA A 1 108 ? -10.495 -3.175 -31.511 1.00 53.41 108 ALA A O 1
ATOM 798 N N . ALA A 1 109 ? -8.939 -4.763 -31.864 1.00 55.59 109 ALA A N 1
ATOM 799 C CA . ALA A 1 109 ? -8.344 -4.160 -33.041 1.00 55.59 109 ALA A CA 1
ATOM 800 C C . ALA A 1 109 ? -9.411 -4.070 -34.153 1.00 55.59 109 ALA A C 1
ATOM 802 O O . ALA A 1 109 ? -10.043 -5.087 -34.456 1.00 55.59 109 ALA A O 1
ATOM 803 N N . PRO A 1 110 ? -9.640 -2.901 -34.779 1.00 59.16 110 PRO A N 1
ATOM 804 C CA . PRO A 1 110 ? -10.462 -2.841 -35.976 1.00 59.16 110 PRO A CA 1
ATOM 805 C C . PRO A 1 110 ? -9.735 -3.590 -37.095 1.00 59.16 110 PRO A C 1
ATOM 807 O O . PRO A 1 110 ? -8.641 -3.219 -37.523 1.00 59.16 110 PRO A O 1
ATOM 810 N N . GLY A 1 111 ? -10.350 -4.702 -37.492 1.00 47.50 111 GLY A N 1
ATOM 811 C CA . GLY A 1 111 ? -9.893 -5.583 -38.545 1.00 47.50 111 GLY A CA 1
ATOM 812 C C . GLY A 1 111 ? -9.776 -4.885 -39.894 1.00 47.50 111 GLY A C 1
ATOM 813 O O . GLY A 1 111 ? -10.464 -3.912 -40.199 1.00 47.50 111 GLY A O 1
ATOM 814 N N . ALA A 1 112 ? -8.877 -5.451 -40.688 1.00 54.75 112 ALA A N 1
ATOM 815 C CA . ALA A 1 112 ? -8.706 -5.201 -42.101 1.00 54.75 112 ALA A CA 1
ATOM 816 C C . ALA A 1 112 ? -10.042 -5.305 -42.854 1.00 54.75 112 ALA A C 1
ATOM 818 O O . ALA A 1 112 ? -10.664 -6.367 -42.866 1.00 54.75 112 ALA A O 1
ATOM 819 N N . ASP A 1 113 ? -10.432 -4.224 -43.525 1.00 45.72 113 ASP A N 1
ATOM 820 C CA . ASP A 1 113 ? -11.382 -4.287 -44.630 1.00 45.72 113 ASP A CA 1
ATOM 821 C C . ASP A 1 113 ? -10.590 -4.427 -45.932 1.00 45.72 113 ASP A C 1
ATOM 823 O O . ASP A 1 113 ? -9.822 -3.551 -46.339 1.00 45.72 113 ASP A O 1
ATOM 827 N N . ALA A 1 114 ? -10.735 -5.595 -46.546 1.00 50.34 114 ALA A N 1
ATOM 828 C CA . ALA A 1 114 ? -10.352 -5.833 -47.919 1.00 50.34 114 ALA A CA 1
ATOM 829 C C . ALA A 1 114 ? -11.471 -5.292 -48.821 1.00 50.34 114 ALA A C 1
ATOM 831 O O . ALA A 1 114 ? -12.531 -5.903 -48.920 1.00 50.34 114 ALA A O 1
ATOM 832 N N . GLY A 1 115 ? -11.216 -4.185 -49.518 1.00 43.88 115 GLY A N 1
ATOM 833 C CA . GLY A 1 115 ? -12.173 -3.588 -50.447 1.00 43.88 115 GLY A CA 1
ATOM 834 C C . GLY A 1 115 ? -11.471 -2.840 -51.575 1.00 43.88 115 GLY A C 1
ATOM 835 O O . GLY A 1 115 ? -10.889 -1.783 -51.379 1.00 43.88 115 GLY A O 1
ATOM 836 N N . ALA A 1 116 ? -11.490 -3.440 -52.759 1.00 50.12 116 ALA A N 1
ATOM 837 C CA . ALA A 1 116 ? -10.826 -3.016 -53.983 1.00 50.12 116 ALA A CA 1
ATOM 838 C C . ALA A 1 116 ? -11.216 -1.616 -54.505 1.00 50.12 116 ALA A C 1
ATOM 840 O O . ALA A 1 116 ? -12.383 -1.249 -54.438 1.00 50.12 116 ALA A O 1
ATOM 841 N N . LEU A 1 117 ? -10.257 -0.921 -55.143 1.00 44.88 117 LEU A N 1
ATOM 842 C CA . LEU A 1 117 ? -10.297 -0.402 -56.533 1.00 44.88 117 LEU A CA 1
ATOM 843 C C . LEU A 1 117 ? -9.379 0.829 -56.729 1.00 44.88 117 LEU A C 1
ATOM 845 O O . LEU A 1 117 ? -9.557 1.877 -56.122 1.00 44.88 117 LEU A O 1
ATOM 849 N N . LEU A 1 118 ? -8.418 0.686 -57.651 1.00 52.16 118 LEU A N 1
ATOM 850 C CA . LEU A 1 118 ? -7.781 1.761 -58.442 1.00 52.16 118 LEU A CA 1
ATOM 851 C C . LEU A 1 118 ? -8.861 2.603 -59.183 1.00 52.16 118 LEU A C 1
ATOM 853 O O . LEU A 1 118 ? -9.937 2.043 -59.404 1.00 52.16 118 LEU A O 1
ATOM 857 N N . PRO A 1 119 ? -8.616 3.854 -59.667 1.00 54.34 119 PRO A N 1
ATOM 858 C CA . PRO A 1 119 ? -7.362 4.288 -60.304 1.00 54.34 119 PRO A CA 1
ATOM 859 C C . PRO A 1 119 ? -6.896 5.756 -60.102 1.00 54.34 119 PRO A C 1
ATOM 861 O O . PRO A 1 119 ? -7.643 6.653 -59.745 1.00 54.34 119 PRO A O 1
ATOM 864 N N . MET A 1 120 ? -5.607 5.953 -60.405 1.00 48.12 120 MET A N 1
ATOM 865 C CA . MET A 1 120 ? -4.960 7.082 -61.103 1.00 48.12 120 MET A CA 1
ATOM 866 C C . MET A 1 120 ? -5.574 8.495 -61.043 1.00 48.12 120 MET A C 1
ATOM 868 O O . MET A 1 120 ? -6.602 8.753 -61.660 1.00 48.12 120 MET A O 1
ATOM 872 N N . ALA A 1 121 ? -4.793 9.457 -60.539 1.00 48.53 121 ALA A N 1
ATOM 873 C CA . ALA A 1 121 ? -4.692 10.785 -61.149 1.00 48.53 121 ALA A CA 1
ATOM 874 C C . ALA A 1 121 ? -3.331 11.425 -60.833 1.00 48.53 121 ALA A C 1
ATOM 876 O O . ALA A 1 121 ? -2.957 11.610 -59.679 1.00 48.53 121 ALA A O 1
ATOM 877 N N . THR A 1 122 ? -2.602 11.727 -61.903 1.00 54.31 122 THR A N 1
ATOM 878 C CA . THR A 1 122 ? -1.465 12.646 -61.944 1.00 54.31 122 THR A CA 1
ATOM 879 C C . THR A 1 122 ? -1.970 14.078 -61.754 1.00 54.31 122 THR A C 1
ATOM 881 O O . THR A 1 122 ? -3.007 14.414 -62.328 1.00 54.31 122 THR A O 1
ATOM 884 N N . ASN A 1 123 ? -1.236 14.908 -61.010 1.00 49.31 123 ASN A N 1
ATOM 885 C CA . ASN A 1 123 ? -0.887 16.284 -61.392 1.00 49.31 123 ASN A CA 1
ATOM 886 C C . ASN A 1 123 ? 0.197 16.834 -60.461 1.00 49.31 123 ASN A C 1
ATOM 888 O O . ASN A 1 123 ? -0.050 16.861 -59.236 1.00 49.31 123 ASN A O 1
#

Foldseek 3Di:
DVVLCVVLVWAKDDPPDPVQNAKIKTDFDQRDVVVPPKTWIKIKGKDFDPPPDDPPDGDIDIDIGTPDIDPVSSVSVVVSSVVVVCCVVCVVPDDDDDDDDDDDDDPDDDDDDDDDDDDDDDD

Sequence (123 aa):
ITSVLTELDIQFESPASTEQPLSVMTKPCVVSDAMGFGQMQAMISLAETSACDAPGSGSYRIDVARHSGDTFQFHAFYRQLRSGLKEIIEGSATQPAGGTTSPPPEPAAPGADAGALLPMATN

Secondary structure (DSSP, 8-state):
-HHHHHHTT--EE----TT-TT-EEEPSB---GGG-S--EEEEEEEEEE--TT-TT--EEEEEEEEEEE-HHHHHHHHHHHHHHHHHHHHHTS---------PPPP-----------------

Radius of gyration: 23.98 Å; chains: 1; bounding box: 38×34×82 Å

Organism: NCBI:txid156174